Protein AF-A0A3P5HCD8-F1 (afdb_monomer_lite)

Secondary structure (DSSP, 8-state):
-HHHHHHHHHHHHHHHHSPPPPTT----SS---------EE-SS-EE-TT--EEE-TT-EE-GGGTS---PPPP---TT-HHHH--

Sequence (86 aa):
MGRKMDAFKERVIRNSLRPPAVPGIGRTEKYGSRLFDPSVRLAADIRDNEGRVFARQGEVMNPLQYVPFNQTLYFINGDDPAQVAG

Structure (mmCIF, N/CA/C/O backbone):
data_AF-A0A3P5HCD8-F1
#
_entry.id   AF-A0A3P5HCD8-F1
#
loop_
_atom_site.group_PDB
_atom_site.id
_atom_site.type_symbol
_atom_site.label_atom_id
_atom_site.label_alt_id
_atom_site.label_comp_id
_atom_site.label_asym_id
_atom_site.label_entity_id
_atom_site.label_seq_id
_atom_site.pdbx_PDB_ins_code
_atom_site.Cartn_x
_atom_site.Cartn_y
_atom_site.Cartn_z
_atom_site.occupancy
_atom_site.B_iso_or_equiv
_atom_site.auth_seq_id
_atom_site.auth_comp_id
_atom_site.auth_asym_id
_atom_site.auth_atom_id
_atom_site.pdbx_PDB_model_num
ATOM 1 N N . MET A 1 1 ? -3.048 -34.583 8.244 1.00 54.06 1 MET A N 1
ATOM 2 C CA . MET A 1 1 ? -2.637 -33.230 8.685 1.00 54.06 1 MET A CA 1
ATOM 3 C C . MET A 1 1 ? -1.529 -32.604 7.819 1.00 54.06 1 MET A C 1
ATOM 5 O O . MET A 1 1 ? -1.619 -31.411 7.578 1.00 54.06 1 MET A O 1
ATOM 9 N N . GLY A 1 2 ? -0.551 -33.360 7.284 1.00 62.16 2 GLY A N 1
ATOM 10 C CA . GLY A 1 2 ? 0.596 -32.817 6.512 1.00 62.16 2 GLY A CA 1
ATOM 11 C C . GLY A 1 2 ? 0.266 -32.023 5.234 1.00 62.16 2 GLY A C 1
ATOM 12 O O . GLY A 1 2 ? 0.677 -30.877 5.113 1.00 62.16 2 GLY A O 1
ATOM 13 N N . ARG A 1 3 ? -0.599 -32.545 4.348 1.00 66.38 3 ARG A N 1
ATOM 14 C CA . ARG A 1 3 ? -0.915 -31.904 3.046 1.00 66.38 3 ARG A CA 1
ATOM 15 C C . ARG A 1 3 ? -1.427 -30.455 3.121 1.00 66.38 3 ARG A C 1
ATOM 17 O O . ARG A 1 3 ? -1.196 -29.680 2.202 1.00 66.38 3 ARG A O 1
ATOM 24 N N . LYS A 1 4 ? -2.131 -30.074 4.196 1.00 73.00 4 LYS A N 1
ATOM 25 C CA . LYS A 1 4 ? -2.628 -28.694 4.376 1.00 73.00 4 LYS A CA 1
ATOM 26 C C . LYS A 1 4 ? -1.510 -27.724 4.769 1.00 73.00 4 LYS A C 1
ATOM 28 O O . LYS A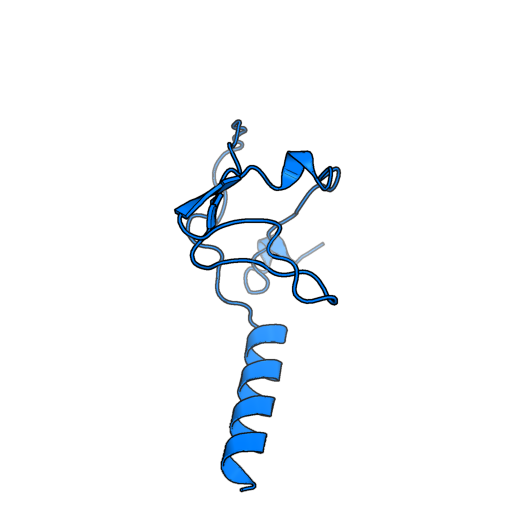 1 4 ? -1.570 -26.559 4.395 1.00 73.00 4 LYS A O 1
ATOM 33 N N . MET A 1 5 ? -0.511 -28.205 5.511 1.00 73.25 5 MET A N 1
ATOM 34 C CA . MET A 1 5 ? 0.640 -27.404 5.926 1.00 73.25 5 MET A CA 1
ATOM 35 C C . MET A 1 5 ? 1.571 -27.139 4.740 1.00 73.25 5 MET A C 1
ATOM 37 O O . MET A 1 5 ? 2.043 -26.018 4.573 1.00 73.25 5 MET A O 1
ATOM 41 N N . ASP A 1 6 ? 1.770 -28.139 3.883 1.00 81.38 6 ASP A N 1
ATOM 42 C CA . ASP A 1 6 ? 2.605 -28.005 2.684 1.00 81.38 6 ASP A CA 1
ATOM 43 C C . ASP A 1 6 ? 1.969 -27.047 1.669 1.00 81.38 6 ASP A C 1
ATOM 45 O O . ASP A 1 6 ? 2.615 -26.100 1.229 1.00 81.38 6 ASP A O 1
ATOM 49 N N . ALA A 1 7 ? 0.663 -27.182 1.411 1.00 79.81 7 ALA A N 1
ATOM 50 C CA . ALA A 1 7 ? -0.075 -26.243 0.561 1.00 79.81 7 ALA A CA 1
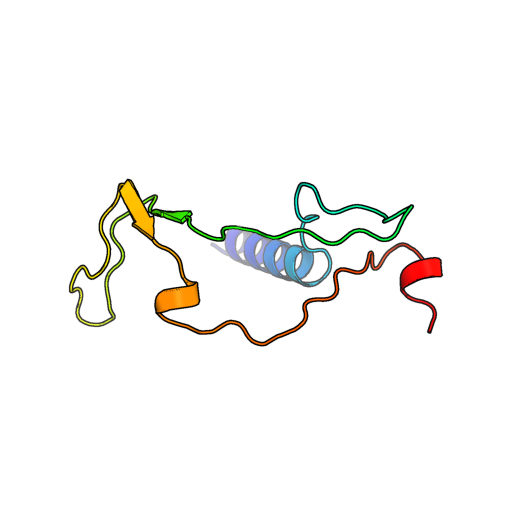ATOM 51 C C . ALA A 1 7 ? -0.067 -24.804 1.114 1.00 79.81 7 ALA A C 1
ATOM 53 O O . ALA A 1 7 ? -0.017 -23.834 0.355 1.00 79.81 7 ALA A O 1
ATOM 54 N N . PHE A 1 8 ? -0.104 -24.641 2.442 1.00 80.62 8 PHE A N 1
ATOM 55 C CA . PHE A 1 8 ? 0.035 -23.330 3.072 1.00 80.62 8 PHE A CA 1
ATOM 56 C C . PHE A 1 8 ? 1.435 -22.744 2.850 1.00 80.62 8 PHE A C 1
ATOM 58 O O . PHE A 1 8 ? 1.539 -21.591 2.431 1.00 80.62 8 PHE A O 1
ATOM 65 N N . LYS A 1 9 ? 2.498 -23.533 3.065 1.00 79.81 9 LYS A N 1
ATOM 66 C CA . LYS A 1 9 ? 3.887 -23.116 2.813 1.00 79.81 9 LYS A CA 1
ATOM 67 C C . LYS A 1 9 ? 4.102 -22.717 1.356 1.00 79.81 9 LYS A C 1
ATOM 69 O O . LYS A 1 9 ? 4.628 -21.638 1.103 1.00 79.81 9 LYS A O 1
ATOM 74 N N . GLU A 1 10 ? 3.642 -23.530 0.407 1.00 82.31 10 GLU A N 1
ATOM 75 C CA . GLU A 1 10 ? 3.735 -23.217 -1.023 1.00 82.31 10 GLU A CA 1
ATOM 76 C C . GLU A 1 10 ? 3.009 -21.918 -1.377 1.00 82.31 10 GLU A C 1
ATOM 78 O O . GLU A 1 10 ? 3.534 -21.102 -2.136 1.00 82.31 10 GLU A O 1
ATOM 83 N N . ARG A 1 11 ? 1.820 -21.685 -0.806 1.00 81.75 11 ARG A N 1
ATOM 84 C CA . ARG A 1 11 ? 1.070 -20.441 -1.022 1.00 81.75 11 ARG A CA 1
ATOM 85 C C . ARG A 1 11 ? 1.813 -19.226 -0.476 1.00 81.75 11 ARG A C 1
ATOM 87 O O . ARG A 1 11 ? 1.829 -18.190 -1.133 1.00 81.75 11 ARG A O 1
ATOM 94 N N . VAL A 1 12 ? 2.412 -19.345 0.709 1.00 82.56 12 VAL A N 1
ATOM 95 C CA . VAL A 1 12 ? 3.195 -18.261 1.318 1.00 82.56 12 VAL A CA 1
ATOM 96 C C . VAL A 1 12 ? 4.420 -17.951 0.462 1.00 82.56 12 VAL A C 1
ATOM 98 O O . VAL A 1 12 ? 4.587 -16.804 0.067 1.00 82.56 12 VAL A O 1
ATOM 101 N N . ILE A 1 13 ? 5.209 -18.964 0.087 1.00 82.56 13 ILE A N 1
ATOM 102 C CA . ILE A 1 13 ? 6.391 -18.789 -0.773 1.00 82.56 13 ILE A CA 1
ATOM 103 C C . ILE A 1 13 ? 5.996 -18.127 -2.095 1.00 82.56 13 ILE A C 1
ATOM 105 O O . ILE A 1 13 ? 6.602 -17.136 -2.498 1.00 82.56 13 ILE A O 1
ATOM 109 N N . ARG A 1 14 ? 4.944 -18.629 -2.752 1.00 82.50 14 ARG A N 1
ATOM 110 C CA . ARG A 1 14 ? 4.462 -18.072 -4.018 1.00 82.50 14 ARG A CA 1
ATOM 111 C C . ARG A 1 14 ? 4.053 -16.611 -3.877 1.00 82.50 14 ARG A C 1
ATOM 113 O O . ARG A 1 14 ? 4.502 -15.800 -4.671 1.00 82.50 14 ARG A O 1
ATOM 120 N N . ASN A 1 15 ? 3.241 -16.270 -2.879 1.00 81.00 15 ASN A N 1
ATOM 121 C CA . ASN A 1 15 ? 2.757 -14.900 -2.701 1.00 81.00 15 ASN A CA 1
ATOM 122 C C . ASN A 1 15 ? 3.861 -13.936 -2.245 1.00 81.00 15 ASN A C 1
ATOM 124 O O . ASN A 1 15 ? 3.788 -12.753 -2.559 1.00 81.00 15 ASN A O 1
ATOM 128 N N . SER A 1 16 ? 4.877 -14.423 -1.528 1.00 78.56 16 SER A N 1
ATOM 129 C CA . SER A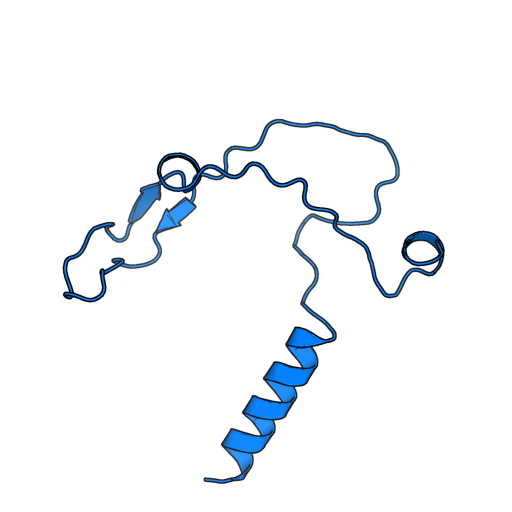 1 16 ? 6.050 -13.623 -1.167 1.00 78.56 16 SER A CA 1
ATOM 130 C C . SER A 1 16 ? 6.954 -13.347 -2.369 1.00 78.56 16 SER A C 1
ATOM 132 O O . SER A 1 16 ? 7.460 -12.238 -2.494 1.00 78.56 16 SER A O 1
ATOM 134 N N . LEU A 1 17 ? 7.147 -14.327 -3.259 1.00 82.88 17 LEU A N 1
ATOM 135 C CA . LEU A 1 17 ? 7.983 -14.170 -4.459 1.00 82.88 17 LEU A CA 1
ATOM 136 C C . LEU A 1 17 ? 7.249 -13.479 -5.616 1.00 82.88 17 LEU A C 1
ATOM 138 O O . LEU A 1 17 ? 7.871 -12.820 -6.443 1.00 82.88 17 LEU A O 1
ATOM 142 N N . ARG A 1 18 ? 5.932 -13.671 -5.706 1.00 84.00 18 ARG A N 1
ATOM 143 C CA . ARG A 1 18 ? 5.055 -13.211 -6.787 1.00 84.00 18 ARG A CA 1
ATOM 144 C C . ARG A 1 18 ? 3.766 -12.642 -6.186 1.00 84.00 18 ARG A C 1
ATOM 146 O O . ARG A 1 18 ? 2.718 -13.293 -6.261 1.00 84.00 18 ARG A O 1
ATOM 153 N N . PRO A 1 19 ? 3.828 -11.468 -5.537 1.00 83.38 19 PRO A N 1
ATOM 154 C CA . PRO A 1 19 ? 2.634 -10.844 -4.992 1.00 83.38 19 PRO A CA 1
ATOM 155 C C . PRO A 1 19 ? 1.639 -10.526 -6.120 1.00 83.38 19 PRO A C 1
ATOM 157 O O . PRO A 1 19 ? 2.054 -10.209 -7.239 1.00 83.38 19 PRO A O 1
ATOM 160 N N . PRO A 1 20 ? 0.324 -10.611 -5.856 1.00 83.62 20 PRO A N 1
ATOM 161 C CA . PRO A 1 20 ? -0.676 -10.200 -6.829 1.00 83.62 20 PRO A CA 1
ATOM 162 C C . PRO A 1 20 ? -0.485 -8.723 -7.189 1.00 83.62 20 PRO A C 1
ATOM 164 O O . PRO A 1 20 ? -0.177 -7.898 -6.327 1.00 83.62 20 PRO A O 1
ATOM 167 N N . ALA A 1 21 ? -0.684 -8.400 -8.468 1.00 85.81 21 ALA A N 1
ATOM 168 C CA . ALA A 1 21 ? -0.607 -7.027 -8.945 1.00 85.81 21 ALA A CA 1
ATOM 169 C C . ALA A 1 21 ? -1.596 -6.137 -8.183 1.00 85.81 21 ALA A C 1
ATOM 171 O O . ALA A 1 21 ? -2.732 -6.538 -7.911 1.00 85.81 21 ALA A O 1
ATOM 172 N N . VAL A 1 22 ? -1.166 -4.919 -7.859 1.00 84.25 22 VAL A N 1
ATOM 173 C CA . VAL A 1 22 ? -2.030 -3.944 -7.196 1.00 84.25 22 VAL A CA 1
ATOM 174 C C . VAL A 1 22 ? -3.062 -3.449 -8.215 1.00 84.25 22 VAL A C 1
ATOM 176 O O . VAL A 1 22 ? -2.669 -2.883 -9.239 1.00 84.25 22 VAL A O 1
ATOM 179 N N . PRO A 1 23 ? -4.373 -3.641 -7.977 1.00 84.25 23 PRO A N 1
ATOM 180 C CA . PRO A 1 23 ? -5.397 -3.216 -8.923 1.00 84.25 23 PRO A CA 1
ATOM 181 C C . PRO A 1 23 ? -5.286 -1.724 -9.253 1.00 84.25 23 PRO A C 1
ATOM 183 O O . PRO A 1 23 ? -5.168 -0.886 -8.362 1.00 84.25 23 PRO A O 1
ATOM 186 N N . GLY A 1 24 ? -5.329 -1.393 -10.543 1.00 83.44 24 GLY A N 1
ATOM 187 C CA . GLY A 1 24 ? -5.221 -0.013 -11.023 1.00 83.44 24 GLY A CA 1
ATOM 188 C C . GLY A 1 24 ? -3.795 0.545 -11.098 1.00 83.44 24 GLY A C 1
ATOM 189 O O . GLY A 1 24 ? -3.632 1.671 -11.562 1.00 83.44 24 GLY A O 1
ATOM 190 N N . ILE A 1 25 ? -2.771 -0.218 -10.698 1.00 83.62 25 ILE A N 1
ATOM 191 C CA . ILE A 1 25 ? -1.365 0.112 -10.955 1.00 83.62 25 ILE A CA 1
ATOM 192 C C . ILE A 1 25 ? -0.885 -0.716 -12.147 1.00 83.62 25 ILE A C 1
ATOM 194 O O . ILE A 1 25 ? -0.954 -1.943 -12.143 1.00 83.62 25 ILE A O 1
ATOM 198 N N . GLY A 1 26 ? -0.397 -0.032 -13.177 1.00 85.12 26 GLY A N 1
ATOM 199 C CA . GLY A 1 26 ? 0.143 -0.634 -14.392 1.00 85.12 26 GLY A CA 1
ATOM 200 C C . GLY A 1 26 ? 1.329 0.166 -14.910 1.00 85.12 26 GLY A C 1
ATOM 201 O O . GLY A 1 26 ? 1.784 1.108 -14.261 1.00 85.12 26 GLY A O 1
ATOM 202 N N . ARG A 1 27 ? 1.836 -0.206 -16.089 1.00 85.94 27 ARG A N 1
ATOM 203 C CA . ARG A 1 27 ? 2.940 0.523 -16.715 1.00 85.94 27 ARG A CA 1
ATOM 204 C C . ARG A 1 27 ? 2.520 1.968 -16.987 1.00 85.94 27 ARG A C 1
ATOM 206 O O . ARG A 1 27 ? 1.555 2.221 -17.703 1.00 85.94 27 ARG A O 1
ATOM 213 N N . THR A 1 28 ? 3.269 2.904 -16.422 1.00 85.50 28 THR A N 1
ATOM 214 C CA . THR A 1 28 ? 3.062 4.334 -16.639 1.00 85.50 28 THR A CA 1
ATOM 215 C C . THR A 1 28 ? 3.581 4.729 -18.020 1.00 85.50 28 THR A C 1
ATOM 217 O O . THR A 1 28 ? 4.769 4.591 -18.295 1.00 85.50 28 THR A O 1
ATOM 220 N N . GLU A 1 29 ? 2.709 5.250 -18.882 1.00 87.75 29 GLU A N 1
ATOM 221 C CA . GLU A 1 29 ? 3.105 5.791 -20.194 1.00 87.75 29 GLU A CA 1
ATOM 222 C C . GLU A 1 29 ? 3.449 7.285 -20.136 1.00 87.75 29 GLU A C 1
ATOM 224 O O . GLU A 1 29 ? 4.251 7.780 -20.926 1.00 87.75 29 GLU A O 1
ATOM 229 N N . LYS A 1 30 ? 2.837 8.018 -19.199 1.00 87.88 30 LYS A N 1
ATOM 230 C CA . LYS A 1 30 ? 3.015 9.461 -19.005 1.00 87.88 30 LYS A CA 1
ATOM 231 C C . LYS A 1 30 ? 3.086 9.783 -17.522 1.00 87.88 30 LYS A C 1
ATOM 233 O O . LYS A 1 30 ? 2.348 9.203 -16.730 1.00 87.88 30 LYS A O 1
ATOM 238 N N . TYR A 1 31 ? 3.934 10.738 -17.160 1.00 87.75 31 TYR A N 1
ATOM 239 C CA . TYR A 1 31 ? 4.000 11.234 -15.790 1.00 87.75 31 TYR A CA 1
ATOM 240 C C . TYR A 1 31 ? 2.647 11.815 -15.350 1.00 87.75 31 TYR A C 1
ATOM 242 O O . TYR A 1 31 ? 2.010 12.559 -16.097 1.00 87.75 31 TYR A O 1
ATOM 250 N N . GLY A 1 32 ? 2.229 11.499 -14.126 1.00 86.06 32 GLY A N 1
ATOM 251 C CA . GLY A 1 32 ? 1.009 12.018 -13.523 1.00 86.06 32 GLY A CA 1
ATOM 252 C C . GLY A 1 32 ? 1.132 12.077 -12.006 1.00 86.06 32 GLY A C 1
ATOM 253 O O . GLY A 1 32 ? 1.785 11.236 -11.393 1.00 86.06 32 GLY A O 1
ATOM 254 N N . SER A 1 33 ? 0.491 13.074 -11.405 1.00 88.38 33 SER A N 1
ATOM 255 C CA . SER A 1 33 ? 0.396 13.237 -9.956 1.00 88.38 33 SER A CA 1
ATOM 256 C C . SER A 1 33 ? -1.047 13.549 -9.585 1.00 88.38 33 SER A C 1
ATOM 258 O O . SER A 1 33 ? -1.735 14.279 -10.301 1.00 88.38 33 SER A O 1
ATOM 260 N N . ARG A 1 34 ? -1.522 12.965 -8.484 1.00 86.31 34 ARG A N 1
ATOM 261 C CA . ARG A 1 34 ? -2.876 13.177 -7.970 1.00 86.31 34 ARG A CA 1
ATOM 262 C C . ARG A 1 34 ? -2.893 13.087 -6.453 1.00 86.31 34 ARG A C 1
ATOM 264 O O . ARG A 1 34 ? -2.121 12.332 -5.866 1.00 86.31 34 ARG A O 1
ATOM 271 N N . LEU A 1 35 ? -3.823 13.810 -5.841 1.00 89.00 35 LEU A N 1
ATOM 272 C CA . LEU A 1 35 ? -4.174 13.603 -4.442 1.00 89.00 35 LEU A CA 1
ATOM 273 C C . LEU A 1 35 ? -5.007 12.323 -4.309 1.00 89.00 35 LEU A C 1
ATOM 275 O O . LEU A 1 35 ? -5.781 11.972 -5.203 1.00 89.00 35 LEU A O 1
ATOM 279 N N . PHE A 1 36 ? -4.832 11.626 -3.193 1.00 84.75 36 PHE A N 1
ATOM 280 C CA . PHE A 1 36 ? -5.552 10.403 -2.866 1.00 84.75 36 PHE A CA 1
ATOM 281 C C . PHE A 1 36 ? -6.082 10.511 -1.440 1.00 84.75 36 PHE A C 1
ATOM 283 O O . PHE A 1 36 ? -5.335 10.895 -0.543 1.00 84.75 36 PHE A O 1
ATOM 290 N N . ASP A 1 37 ? -7.358 10.176 -1.248 1.00 89.69 37 ASP A N 1
ATOM 291 C CA . ASP A 1 37 ? -7.952 10.011 0.076 1.00 89.69 37 ASP A CA 1
ATOM 292 C C . ASP A 1 37 ? -7.863 8.527 0.470 1.00 89.69 37 ASP A C 1
ATOM 294 O O . ASP A 1 37 ? -8.569 7.701 -0.113 1.00 89.69 37 ASP A O 1
ATOM 298 N N . PRO A 1 38 ? -6.990 8.163 1.425 1.00 89.81 38 PRO A N 1
ATOM 299 C CA . PRO A 1 38 ? -6.806 6.785 1.860 1.00 89.81 38 PRO A CA 1
ATOM 300 C C . PRO A 1 38 ? -7.828 6.356 2.920 1.00 89.81 38 PRO A C 1
ATOM 302 O O . PRO A 1 38 ? -7.598 5.364 3.612 1.00 89.81 38 PRO A O 1
ATOM 305 N N . SER A 1 39 ? -8.928 7.092 3.095 1.00 92.94 39 SER A N 1
ATOM 306 C CA . SER A 1 39 ? -10.001 6.693 4.001 1.00 92.94 39 SER A CA 1
ATOM 307 C C . SER A 1 39 ? -10.583 5.338 3.600 1.00 92.94 39 SER A C 1
ATOM 309 O O . SER A 1 39 ? -10.992 5.119 2.459 1.00 92.94 39 SER A O 1
ATOM 311 N N . VAL A 1 40 ? -10.640 4.415 4.557 1.00 91.88 40 VAL A N 1
ATOM 312 C CA . VAL A 1 40 ? -11.161 3.059 4.369 1.00 91.88 40 VAL A CA 1
ATOM 313 C C . VAL A 1 40 ? -12.387 2.839 5.236 1.00 91.88 40 VAL A C 1
ATOM 315 O O . VAL A 1 40 ? -12.480 3.354 6.349 1.00 91.88 40 VAL A O 1
ATOM 318 N N . ARG A 1 41 ? -13.329 2.037 4.735 1.00 95.06 41 ARG A N 1
ATOM 319 C CA . ARG A 1 41 ? -14.454 1.552 5.534 1.00 95.06 41 ARG A CA 1
ATOM 320 C C . ARG A 1 41 ? -14.075 0.244 6.211 1.00 95.06 41 ARG A C 1
ATOM 322 O O . ARG A 1 41 ? -13.667 -0.703 5.540 1.00 95.06 41 ARG A O 1
ATOM 329 N N . LEU A 1 42 ? -14.250 0.178 7.522 1.00 93.19 42 LEU A N 1
ATOM 330 C CA . LEU A 1 42 ? -13.912 -1.005 8.297 1.00 93.19 42 LEU A CA 1
ATOM 331 C C . LEU A 1 42 ? -14.905 -2.137 8.046 1.00 93.19 42 LEU A C 1
ATOM 333 O O . LEU A 1 42 ? -16.113 -1.985 8.226 1.00 93.19 42 LEU A O 1
ATOM 337 N N . ALA A 1 43 ? -14.384 -3.295 7.642 1.00 93.12 43 ALA A N 1
ATOM 338 C CA . ALA A 1 43 ? -15.192 -4.483 7.375 1.00 93.12 43 ALA A CA 1
ATOM 339 C C . ALA A 1 43 ? -15.653 -5.197 8.659 1.00 93.12 43 ALA A C 1
ATOM 341 O O . ALA A 1 43 ? -16.639 -5.934 8.625 1.00 93.12 43 ALA A O 1
ATOM 342 N N . ALA A 1 44 ? -14.958 -4.979 9.778 1.00 93.75 44 ALA A N 1
ATOM 343 C CA . ALA A 1 44 ? -15.225 -5.594 11.074 1.00 93.75 44 ALA A CA 1
ATOM 344 C C . ALA A 1 44 ? -14.737 -4.694 12.221 1.00 93.75 44 ALA A C 1
ATOM 346 O O . ALA A 1 44 ? -13.929 -3.792 11.997 1.00 93.75 44 ALA A O 1
ATOM 347 N N . ASP A 1 45 ? -15.205 -4.977 13.439 1.00 93.38 45 ASP A N 1
ATOM 348 C CA . ASP A 1 45 ? -14.684 -4.370 14.666 1.00 93.38 45 ASP A CA 1
ATOM 349 C C . ASP A 1 45 ? -13.192 -4.702 14.834 1.00 93.38 45 ASP A C 1
ATOM 351 O O . ASP A 1 45 ? -12.803 -5.874 14.802 1.00 93.38 45 ASP A O 1
ATOM 355 N N . ILE A 1 46 ? -12.365 -3.681 15.068 1.00 90.62 46 ILE A N 1
ATOM 356 C CA . ILE A 1 46 ? -10.939 -3.834 15.367 1.00 90.62 46 ILE A CA 1
ATOM 357 C C . ILE A 1 46 ? -10.735 -3.705 16.874 1.00 90.62 46 ILE A C 1
ATOM 359 O O . ILE A 1 46 ? -11.239 -2.779 17.518 1.00 90.62 46 ILE A O 1
ATOM 363 N N . ARG A 1 47 ? -10.000 -4.666 17.437 1.00 94.12 47 ARG A N 1
ATOM 364 C CA . ARG A 1 47 ? -9.696 -4.751 18.864 1.00 94.12 47 ARG A CA 1
ATOM 365 C C . ARG A 1 47 ? -8.204 -4.616 19.103 1.00 94.12 47 ARG A C 1
ATOM 367 O O . ARG A 1 47 ? -7.410 -5.092 18.293 1.00 94.12 47 ARG A O 1
ATOM 374 N N . ASP A 1 48 ? -7.843 -3.988 20.212 1.00 89.69 48 ASP A N 1
ATOM 375 C CA . ASP A 1 48 ? -6.474 -4.024 20.713 1.00 89.69 48 ASP A CA 1
ATOM 376 C C . ASP A 1 48 ? -6.138 -5.398 21.331 1.00 89.69 48 ASP A C 1
ATOM 378 O O . ASP A 1 48 ? -6.949 -6.331 21.355 1.00 89.69 48 ASP A O 1
ATOM 382 N N . ASN A 1 49 ? -4.907 -5.529 21.821 1.00 91.38 49 ASN A N 1
ATOM 383 C CA . ASN A 1 49 ? -4.409 -6.719 22.513 1.00 91.38 49 ASN A CA 1
ATOM 384 C C . ASN A 1 49 ? -5.128 -7.011 23.846 1.00 91.38 49 ASN A C 1
ATOM 386 O O . ASN A 1 49 ? -5.084 -8.148 24.311 1.00 91.38 49 ASN A O 1
ATOM 390 N N . GLU A 1 50 ? -5.807 -6.026 24.436 1.00 94.38 50 GLU A N 1
ATOM 391 C CA . GLU A 1 50 ? -6.628 -6.165 25.644 1.00 94.38 50 GLU A CA 1
ATOM 392 C C . GLU A 1 50 ? -8.102 -6.480 25.323 1.00 94.38 50 GLU A C 1
ATOM 394 O O . GLU A 1 50 ? -8.917 -6.676 26.226 1.00 94.38 50 GLU A O 1
ATOM 399 N N . GLY A 1 51 ? -8.464 -6.558 24.039 1.00 91.94 51 GLY A N 1
ATOM 400 C CA . GLY A 1 51 ? -9.814 -6.863 23.574 1.00 91.94 51 GLY A CA 1
ATOM 401 C C . GLY A 1 51 ? -10.758 -5.659 23.515 1.00 91.94 51 GLY A C 1
ATOM 402 O O . GLY A 1 51 ? -11.946 -5.844 23.228 1.00 91.94 51 GLY A O 1
ATOM 403 N N . ARG A 1 52 ? -10.271 -4.435 23.742 1.00 93.62 52 ARG A N 1
ATOM 404 C CA . ARG A 1 52 ? -11.083 -3.216 23.642 1.00 93.62 52 ARG A CA 1
ATOM 405 C C . ARG A 1 52 ? -11.293 -2.870 22.175 1.00 93.62 52 ARG A C 1
ATOM 407 O O . ARG A 1 52 ? -10.350 -2.824 21.390 1.00 93.62 52 ARG A O 1
ATOM 414 N N . VAL A 1 53 ? -12.548 -2.631 21.799 1.00 91.75 53 VAL A N 1
ATOM 415 C CA . VAL A 1 53 ? -12.893 -2.200 20.439 1.00 91.75 53 VAL A CA 1
ATOM 416 C C . VAL A 1 53 ? -12.557 -0.720 20.302 1.00 91.75 53 VAL A C 1
ATOM 418 O O . VAL A 1 53 ? -13.209 0.107 20.938 1.00 91.75 53 VAL A O 1
ATOM 421 N N . PHE A 1 54 ? -11.563 -0.395 19.478 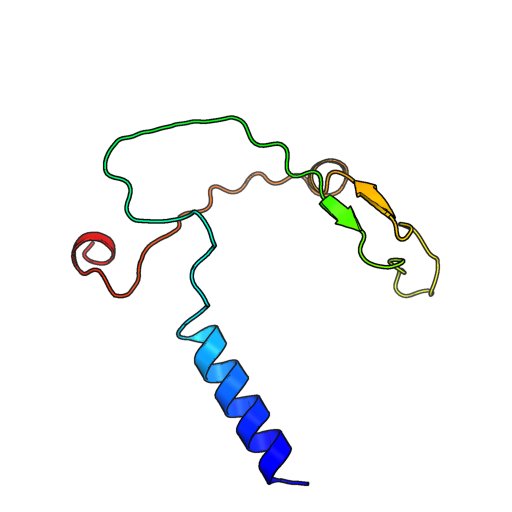1.00 89.62 54 PHE A N 1
ATOM 422 C CA . PHE A 1 54 ? -11.158 0.994 19.227 1.00 89.62 54 PHE A CA 1
ATOM 423 C C . PHE A 1 54 ? -11.626 1.518 17.867 1.00 89.62 54 PHE A C 1
ATOM 425 O O . PHE A 1 54 ? -11.575 2.722 17.642 1.00 89.62 54 PHE A O 1
ATOM 432 N N . ALA A 1 55 ? -12.094 0.636 16.980 1.00 89.88 55 ALA A N 1
ATOM 433 C CA . ALA A 1 55 ? -12.692 1.022 15.711 1.00 89.88 55 ALA A CA 1
ATOM 434 C C . ALA A 1 55 ? -13.823 0.054 15.345 1.00 89.88 55 ALA A C 1
ATOM 436 O O . ALA A 1 55 ? -13.674 -1.167 15.485 1.00 89.88 55 ALA A O 1
ATOM 437 N N . ARG A 1 56 ? -14.976 0.586 14.938 1.00 93.75 56 ARG A N 1
ATOM 438 C CA . ARG A 1 56 ? -16.209 -0.196 14.754 1.00 93.75 56 ARG A CA 1
ATOM 439 C C . ARG A 1 56 ? -16.415 -0.600 13.301 1.00 93.75 56 ARG A C 1
ATOM 441 O O . ARG A 1 56 ? -16.067 0.129 12.375 1.00 93.75 56 ARG A O 1
ATOM 448 N N . GLN A 1 57 ? -17.053 -1.746 13.088 1.00 95.38 57 GLN A N 1
ATOM 449 C CA . GLN A 1 57 ? -17.516 -2.149 11.766 1.00 95.38 57 GLN A CA 1
ATOM 450 C C . GLN A 1 57 ? -18.354 -1.032 11.122 1.00 95.38 57 GLN A C 1
ATOM 452 O O . GLN A 1 57 ? -19.247 -0.461 11.744 1.00 95.38 57 GLN A O 1
ATOM 457 N N . GLY A 1 58 ? -18.080 -0.746 9.850 1.00 94.56 58 GLY A N 1
ATOM 458 C CA . GLY A 1 58 ? -18.782 0.266 9.064 1.00 94.56 58 GLY A CA 1
ATOM 459 C C . GLY A 1 58 ? -18.238 1.685 9.220 1.00 94.56 58 GLY A C 1
ATOM 460 O O . GLY A 1 58 ? -18.569 2.531 8.386 1.00 94.56 58 GLY A O 1
ATOM 461 N N . GLU A 1 59 ? -17.380 1.942 10.207 1.00 93.62 59 GLU A N 1
ATOM 462 C CA . GLU A 1 59 ? -16.705 3.226 10.390 1.00 93.62 59 GLU A CA 1
ATOM 463 C C . GLU A 1 59 ? -15.808 3.545 9.185 1.00 93.62 59 GLU A C 1
ATOM 465 O O . GLU A 1 59 ? -15.190 2.650 8.603 1.00 93.62 59 GLU A O 1
ATOM 470 N N . VAL A 1 60 ? -15.772 4.817 8.777 1.00 94.38 60 VAL A N 1
ATOM 471 C CA . VAL A 1 60 ? -14.836 5.309 7.760 1.00 94.38 60 VAL A CA 1
ATOM 472 C C . VAL A 1 60 ? -13.704 6.006 8.488 1.00 94.38 60 VAL A C 1
ATOM 474 O O . VAL A 1 60 ? -13.934 7.028 9.127 1.00 94.38 60 VAL A O 1
ATOM 477 N N . MET A 1 61 ? -12.498 5.458 8.386 1.00 91.88 61 MET A N 1
ATOM 478 C CA . MET A 1 61 ? -11.324 6.013 9.049 1.00 91.88 61 MET A CA 1
ATOM 479 C C . MET A 1 61 ? -10.200 6.267 8.055 1.00 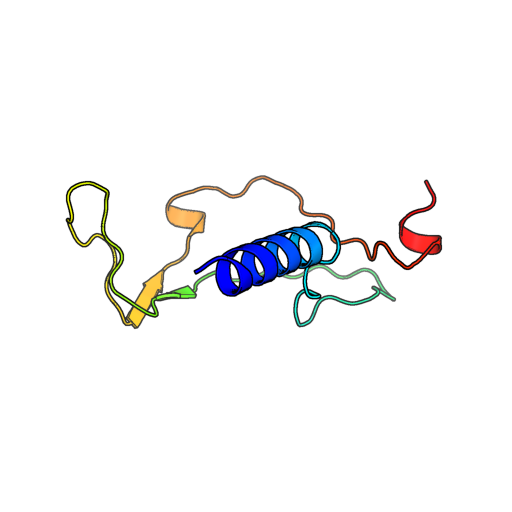91.88 61 MET A C 1
ATOM 481 O O . MET A 1 61 ? -9.993 5.486 7.126 1.00 91.88 61 MET A O 1
ATOM 485 N N . ASN A 1 62 ? -9.441 7.336 8.285 1.00 90.94 62 ASN A N 1
ATOM 486 C CA . ASN A 1 62 ? -8.210 7.608 7.560 1.00 90.94 62 ASN A CA 1
ATOM 487 C C . ASN A 1 62 ? -7.012 7.108 8.390 1.00 90.94 62 ASN A C 1
ATOM 489 O O . ASN A 1 62 ? -6.705 7.707 9.424 1.00 90.94 62 ASN A O 1
ATOM 493 N N . PRO A 1 63 ? -6.299 6.051 7.954 1.00 87.44 63 PRO A N 1
ATOM 494 C CA . PRO A 1 63 ? -5.151 5.520 8.691 1.00 87.44 63 PRO A CA 1
ATOM 495 C C . PRO A 1 63 ? -4.035 6.550 8.917 1.00 87.44 63 PRO A C 1
ATOM 497 O O . PRO A 1 63 ? -3.330 6.475 9.924 1.00 87.44 63 PRO A O 1
ATOM 500 N N . LEU A 1 64 ? -3.909 7.545 8.028 1.00 89.56 64 LEU A N 1
ATOM 501 C CA . LEU A 1 64 ? -2.889 8.593 8.119 1.00 89.56 64 LEU A CA 1
ATOM 502 C C . LEU A 1 64 ? -3.091 9.545 9.304 1.00 89.56 64 LEU A C 1
ATOM 504 O O . LEU A 1 64 ? -2.162 10.265 9.659 1.00 89.56 64 LEU A O 1
ATOM 508 N N . GLN A 1 65 ? -4.277 9.553 9.924 1.00 86.38 65 GLN A N 1
ATOM 509 C CA . GLN A 1 65 ? -4.536 10.325 11.145 1.00 86.38 65 GLN A CA 1
ATOM 510 C C . GLN A 1 65 ? -3.901 9.693 12.392 1.00 86.38 65 GLN A C 1
ATOM 512 O O . GLN A 1 65 ? -3.658 10.394 13.370 1.00 86.38 65 GLN A O 1
ATOM 517 N N . TYR A 1 66 ? -3.622 8.388 12.355 1.00 83.50 66 TYR A N 1
ATOM 518 C CA . TYR A 1 66 ? -3.037 7.644 13.475 1.00 83.50 66 TYR A CA 1
ATOM 519 C C . TYR A 1 66 ? -1.556 7.353 13.252 1.00 83.50 66 TYR A C 1
ATOM 521 O O . TYR A 1 66 ? -0.757 7.442 14.182 1.00 83.50 66 TYR A O 1
ATOM 529 N N . VAL A 1 67 ? -1.189 7.002 12.017 1.00 82.75 67 VAL A N 1
ATOM 530 C CA . VAL A 1 67 ? 0.191 6.705 11.635 1.00 82.75 67 VAL A CA 1
ATOM 531 C C . VAL A 1 67 ? 0.544 7.550 10.413 1.00 82.75 67 VAL A C 1
ATOM 533 O O . VAL A 1 67 ? 0.055 7.258 9.318 1.00 82.75 67 VAL A O 1
ATOM 536 N N . PRO A 1 68 ? 1.379 8.594 10.557 1.00 82.38 68 PRO A N 1
ATOM 537 C CA . PRO A 1 68 ? 1.792 9.392 9.414 1.00 82.38 68 PRO A CA 1
ATOM 538 C C . PRO A 1 68 ? 2.593 8.526 8.435 1.00 82.38 68 PRO A C 1
ATOM 540 O O . PRO A 1 68 ? 3.517 7.815 8.827 1.00 82.38 68 PRO A O 1
ATOM 543 N N . PHE A 1 69 ? 2.251 8.599 7.149 1.00 82.44 69 PHE A N 1
ATOM 544 C CA . PHE A 1 69 ? 2.928 7.852 6.091 1.00 82.44 69 PHE A CA 1
ATOM 545 C C . PHE A 1 69 ? 3.839 8.788 5.295 1.00 82.44 69 PHE A C 1
ATOM 547 O O . PHE A 1 69 ? 3.401 9.487 4.385 1.00 82.44 69 PHE A O 1
ATOM 554 N N . ASN A 1 70 ? 5.114 8.833 5.674 1.00 81.44 70 ASN A N 1
ATOM 555 C CA . ASN A 1 70 ? 6.131 9.719 5.098 1.00 81.44 70 ASN A CA 1
ATOM 556 C C . ASN A 1 70 ? 7.074 9.004 4.111 1.00 81.44 70 ASN A C 1
ATOM 558 O O . ASN A 1 70 ? 8.153 9.509 3.808 1.00 81.44 70 ASN A O 1
ATOM 562 N N . GLN A 1 71 ? 6.689 7.820 3.634 1.00 82.44 71 GLN A N 1
ATOM 563 C CA . GLN A 1 71 ? 7.504 6.995 2.749 1.00 82.44 71 GLN A CA 1
ATOM 564 C C . GLN A 1 71 ? 7.051 7.135 1.294 1.00 82.44 71 GLN A C 1
ATOM 566 O O . GLN A 1 71 ? 5.861 7.065 0.987 1.00 82.44 71 GLN A O 1
ATOM 571 N N . THR A 1 72 ? 8.012 7.267 0.381 1.00 84.44 72 THR A N 1
ATOM 572 C CA . THR A 1 72 ? 7.756 7.152 -1.059 1.00 84.44 72 THR A CA 1
ATOM 573 C C . THR A 1 72 ? 7.715 5.677 -1.440 1.00 84.44 72 THR A C 1
ATOM 575 O O . THR A 1 72 ? 8.711 4.970 -1.291 1.00 84.44 72 THR A O 1
ATOM 578 N N . LEU A 1 73 ? 6.572 5.210 -1.943 1.00 83.81 73 LEU A N 1
ATOM 579 C CA . LEU A 1 73 ? 6.423 3.851 -2.458 1.00 83.81 73 LEU A CA 1
ATOM 580 C C . LEU A 1 73 ? 6.735 3.804 -3.953 1.00 83.81 73 LEU A C 1
ATOM 582 O O . LEU A 1 73 ? 6.130 4.530 -4.742 1.00 83.81 7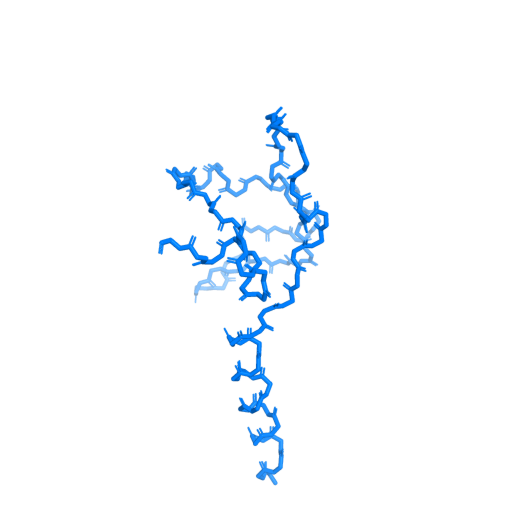3 LEU A O 1
ATOM 586 N N . TYR A 1 74 ? 7.632 2.900 -4.336 1.00 85.06 74 TYR A N 1
ATOM 587 C CA . TYR A 1 74 ? 7.901 2.567 -5.730 1.00 85.06 74 TYR A CA 1
ATOM 588 C C . TYR A 1 74 ? 7.248 1.227 -6.064 1.00 85.06 74 TYR A C 1
ATOM 590 O O . TYR A 1 74 ? 7.454 0.237 -5.364 1.00 85.06 74 TYR A O 1
ATOM 598 N N . PHE A 1 75 ? 6.473 1.198 -7.145 1.00 84.75 75 PHE A N 1
ATOM 599 C CA . PHE A 1 75 ? 5.879 -0.022 -7.683 1.00 84.75 75 PHE A CA 1
ATOM 600 C C . PHE A 1 75 ? 6.566 -0.346 -9.004 1.00 84.75 75 PHE A C 1
ATOM 602 O O . PHE A 1 75 ? 6.496 0.438 -9.947 1.00 84.75 75 PHE A O 1
ATOM 609 N N . ILE A 1 76 ? 7.246 -1.487 -9.047 1.00 86.12 76 ILE A N 1
ATOM 610 C CA . ILE A 1 76 ? 8.039 -1.943 -10.188 1.00 86.12 76 ILE A CA 1
ATOM 611 C C . ILE A 1 76 ? 7.515 -3.315 -10.597 1.00 86.12 76 ILE A C 1
ATOM 613 O O . ILE A 1 76 ? 7.282 -4.173 -9.742 1.00 86.12 76 ILE A O 1
ATOM 617 N N . ASN A 1 77 ? 7.334 -3.535 -11.898 1.00 85.31 77 ASN A N 1
ATOM 618 C CA . ASN A 1 77 ? 7.062 -4.868 -12.412 1.00 85.31 77 ASN A CA 1
ATOM 619 C C . ASN A 1 77 ? 8.367 -5.674 -12.500 1.00 85.31 77 ASN A C 1
ATOM 621 O O . ASN A 1 77 ? 9.180 -5.440 -13.389 1.00 85.31 77 ASN A O 1
ATOM 625 N N . GLY A 1 78 ? 8.527 -6.654 -11.607 1.00 83.50 78 GLY A N 1
ATOM 626 C CA . GLY A 1 78 ? 9.701 -7.529 -11.553 1.00 83.50 78 GLY A CA 1
ATOM 627 C C . GLY A 1 78 ? 9.947 -8.381 -12.809 1.00 83.50 78 GLY A C 1
ATOM 628 O O . GLY A 1 78 ? 11.057 -8.868 -12.993 1.00 83.50 78 GLY A O 1
ATOM 629 N N . ASP A 1 79 ? 8.933 -8.562 -13.663 1.00 85.12 79 ASP A N 1
ATOM 630 C CA . ASP A 1 79 ? 9.043 -9.299 -14.932 1.00 85.12 79 ASP A CA 1
ATOM 631 C C . ASP A 1 79 ? 9.397 -8.420 -16.134 1.00 85.12 79 ASP A C 1
ATOM 633 O O . ASP A 1 79 ? 9.642 -8.954 -17.212 1.00 85.12 79 ASP A O 1
ATOM 637 N N . ASP A 1 80 ? 9.379 -7.092 -15.992 1.00 85.88 80 ASP A N 1
ATOM 638 C CA . ASP A 1 80 ? 9.668 -6.159 -17.081 1.00 85.88 80 ASP A CA 1
ATOM 639 C C . ASP A 1 80 ? 11.144 -5.742 -17.009 1.00 85.88 80 ASP A C 1
ATOM 641 O O . ASP A 1 80 ? 11.496 -4.930 -16.147 1.00 85.88 80 ASP A O 1
ATOM 645 N N . PRO A 1 81 ? 12.024 -6.248 -17.901 1.00 84.88 81 PRO A N 1
ATOM 646 C CA . PRO A 1 81 ? 13.449 -5.934 -17.865 1.00 84.88 81 PRO A CA 1
ATOM 647 C C . PRO A 1 81 ? 13.720 -4.432 -17.930 1.00 84.88 81 PRO A C 1
ATOM 649 O O . PRO A 1 81 ? 14.668 -3.962 -17.316 1.00 84.88 81 PRO A O 1
ATOM 652 N N . ALA A 1 82 ? 12.866 -3.660 -18.610 1.00 85.44 82 ALA A N 1
ATOM 653 C CA . ALA A 1 82 ? 13.017 -2.212 -18.701 1.00 85.44 82 ALA A CA 1
ATOM 654 C C . ALA A 1 82 ? 12.690 -1.479 -17.386 1.00 85.44 82 ALA A C 1
ATOM 656 O O . ALA A 1 82 ? 12.978 -0.292 -17.276 1.00 85.44 82 ALA A O 1
ATOM 657 N N . GLN A 1 83 ? 12.067 -2.153 -16.413 1.00 80.12 83 GLN A N 1
ATOM 658 C CA . GLN A 1 83 ? 11.758 -1.601 -15.090 1.00 80.12 83 GLN A CA 1
ATOM 659 C C . GLN A 1 83 ? 12.685 -2.127 -13.984 1.00 80.12 83 GLN A C 1
ATOM 661 O O . GLN A 1 83 ? 12.776 -1.494 -12.935 1.00 80.12 83 GLN A O 1
ATOM 666 N N . VAL A 1 84 ? 13.362 -3.261 -14.201 1.00 79.88 84 VAL A N 1
ATOM 667 C CA . VAL A 1 84 ? 14.311 -3.849 -13.233 1.00 79.88 84 VAL A CA 1
ATOM 668 C C . VAL A 1 84 ? 15.780 -3.668 -13.603 1.00 79.88 84 VAL A C 1
ATOM 670 O O . VAL A 1 84 ? 16.632 -3.815 -12.731 1.00 79.88 84 VAL A O 1
ATOM 673 N N . ALA A 1 85 ? 16.099 -3.374 -14.866 1.00 61.31 85 ALA A N 1
ATOM 674 C CA . ALA A 1 85 ? 17.469 -3.095 -15.276 1.00 61.31 85 ALA A CA 1
ATOM 675 C C . ALA A 1 85 ? 17.878 -1.700 -14.781 1.00 61.31 85 ALA A C 1
ATOM 677 O O . ALA A 1 85 ? 17.485 -0.683 -15.357 1.00 61.31 85 ALA A O 1
ATOM 678 N N . GLY A 1 86 ? 18.630 -1.689 -13.681 1.00 52.28 86 GLY A N 1
ATOM 679 C CA . GLY A 1 86 ? 19.436 -0.564 -13.212 1.00 52.28 86 GLY A CA 1
ATOM 680 C C . GLY A 1 86 ? 20.889 -0.730 -13.623 1.00 52.28 86 GLY A C 1
ATOM 681 O O . GLY A 1 86 ? 21.347 -1.896 -13.681 1.00 52.28 86 GLY A O 1
#

Foldseek 3Di:
DPVVVVVVVVVVVCCVVPPDDDPPDDDDPDDDDDDDQQWDAACAFDADPVRDGPDGHRDTDRVCVVPPDPDDDDDFDPPDCVRPVD

pLDDT: mean 84.91, std 8.11, range [52.28, 95.38]

Radius of gyration: 18.7 Å; chains: 1; bounding box: 38×47×46 Å

Organism: Escherichia coli (NCBI:txid562)